Protein AF-A0A9Q0F834-F1 (afdb_monomer)

Solvent-accessible surface area (backbone atoms only — not comparable to full-atom values): 8724 Å² total; per-residue (Å²): 115,73,66,66,53,53,52,52,49,52,52,52,50,50,53,53,50,53,50,50,53,49,63,63,61,73,73,76,84,90,71,102,64,77,77,74,77,75,73,80,77,71,64,64,76,81,78,49,81,81,77,78,51,73,68,56,49,52,52,53,49,53,52,52,51,49,41,65,74,72,44,56,70,70,58,36,49,48,69,78,47,65,93,62,78,65,68,82,71,47,73,78,71,54,88,85,70,87,73,86,76,77,79,80,93,82,62,83,86,72,52,79,77,54,73,80,55,73,77,76,80,75,61,72,90,73,61,85,131

Radius of gyration: 29.41 Å; Cα contacts (8 Å, |Δi|>4): 5; chains: 1; bounding box: 76×40×50 Å

Structure (mmCIF, N/CA/C/O backbone):
data_AF-A0A9Q0F834-F1
#
_entry.id   AF-A0A9Q0F834-F1
#
loop_
_atom_site.group_PDB
_atom_site.id
_atom_site.type_symbol
_atom_site.label_atom_id
_atom_site.label_alt_id
_atom_site.label_comp_id
_atom_site.label_asym_id
_atom_site.label_entity_id
_atom_site.label_seq_id
_atom_site.pdbx_PDB_ins_code
_atom_site.Cartn_x
_atom_site.Cartn_y
_atom_site.Cartn_z
_atom_site.occupancy
_atom_site.B_iso_or_equiv
_atom_site.auth_seq_id
_atom_site.auth_comp_id
_atom_site.auth_asym_id
_atom_site.auth_atom_id
_atom_site.pdbx_PDB_model_num
ATOM 1 N N . VAL A 1 1 ? 62.323 8.732 22.726 1.00 58.88 1 VAL A N 1
ATOM 2 C CA . VAL A 1 1 ? 62.845 8.232 21.418 1.00 58.88 1 VAL A CA 1
ATOM 3 C C . VAL A 1 1 ? 61.787 7.545 20.538 1.00 58.88 1 VAL A C 1
ATOM 5 O O . VAL A 1 1 ? 61.703 7.866 19.357 1.00 58.88 1 VAL A O 1
ATOM 8 N N . LYS A 1 2 ? 60.949 6.634 21.064 1.00 55.00 2 LYS A N 1
ATOM 9 C CA . LYS A 1 2 ? 59.959 5.869 20.265 1.00 55.00 2 LYS A CA 1
ATOM 10 C C . LYS A 1 2 ? 58.852 6.725 19.616 1.00 55.00 2 LYS A C 1
ATOM 12 O O . LYS A 1 2 ? 58.458 6.437 18.490 1.00 55.00 2 LYS A O 1
ATOM 17 N N . LEU A 1 3 ? 58.414 7.802 20.274 1.00 55.28 3 LEU A N 1
ATOM 18 C CA . LEU A 1 3 ? 57.368 8.706 19.767 1.00 55.28 3 LEU A CA 1
ATOM 19 C C . LEU A 1 3 ? 57.825 9.509 18.533 1.00 55.28 3 LEU A C 1
ATOM 21 O O . LEU A 1 3 ? 57.177 9.457 17.492 1.00 55.28 3 LEU A O 1
ATOM 25 N N . LYS A 1 4 ? 59.029 10.101 18.586 1.00 58.84 4 LYS A N 1
ATOM 26 C CA . LYS A 1 4 ? 59.664 10.801 17.448 1.00 58.84 4 LYS A CA 1
ATOM 27 C C . LYS A 1 4 ? 59.853 9.905 16.212 1.00 58.84 4 LYS A C 1
ATOM 29 O O . LYS A 1 4 ? 59.874 10.406 15.094 1.00 58.84 4 LYS A O 1
ATOM 34 N N . ARG A 1 5 ? 59.985 8.580 16.385 1.00 59.47 5 ARG A N 1
ATOM 35 C CA . ARG A 1 5 ? 60.058 7.618 15.265 1.00 59.47 5 ARG A CA 1
ATOM 36 C C . ARG A 1 5 ? 58.700 7.369 14.605 1.00 59.47 5 ARG A C 1
ATOM 38 O O . ARG A 1 5 ? 58.667 7.193 13.393 1.00 59.47 5 ARG A O 1
ATOM 45 N N . LYS A 1 6 ? 57.599 7.356 15.365 1.00 60.56 6 LYS A N 1
ATOM 46 C CA . LYS A 1 6 ? 56.247 7.192 14.800 1.00 60.56 6 LYS A CA 1
ATOM 47 C C . LYS A 1 6 ? 55.858 8.402 13.957 1.00 60.56 6 LYS A C 1
ATOM 49 O O . LYS A 1 6 ? 55.334 8.239 12.865 1.00 60.56 6 LYS A O 1
ATOM 54 N N . GLU A 1 7 ? 56.196 9.594 14.425 1.00 67.88 7 GLU A N 1
ATOM 55 C CA . GLU A 1 7 ? 55.876 10.838 13.728 1.00 67.88 7 GLU A CA 1
ATOM 56 C C . GLU A 1 7 ? 56.681 11.003 12.437 1.00 67.88 7 GLU A C 1
ATOM 58 O O . GLU A 1 7 ? 56.106 11.273 11.387 1.00 67.88 7 GLU A O 1
ATOM 63 N N . LYS A 1 8 ? 57.979 10.662 12.462 1.00 66.81 8 LYS A N 1
ATOM 64 C CA . LYS A 1 8 ? 58.794 10.577 11.239 1.00 66.81 8 LYS A CA 1
ATOM 65 C C . LYS A 1 8 ? 58.229 9.578 10.227 1.00 66.81 8 LYS A C 1
ATOM 67 O O . LYS A 1 8 ? 58.219 9.878 9.042 1.00 66.81 8 LYS A O 1
ATOM 72 N N . LYS A 1 9 ? 57.723 8.422 10.677 1.00 69.56 9 LYS A N 1
ATOM 73 C CA . LYS A 1 9 ? 57.071 7.444 9.791 1.00 69.56 9 LYS A CA 1
ATOM 74 C C . LYS A 1 9 ? 55.772 7.981 9.188 1.00 69.56 9 LYS A C 1
ATOM 76 O O . LYS A 1 9 ? 55.543 7.742 8.013 1.00 69.56 9 LYS A O 1
ATOM 81 N N . ARG A 1 10 ? 54.956 8.725 9.947 1.00 71.25 10 ARG A N 1
ATOM 82 C CA . ARG A 1 10 ? 53.714 9.337 9.434 1.00 71.25 10 ARG A CA 1
ATOM 83 C C . ARG A 1 10 ? 53.995 10.413 8.387 1.00 71.25 10 ARG A C 1
ATOM 85 O O . ARG A 1 10 ? 53.340 10.423 7.354 1.00 71.25 10 ARG A O 1
ATOM 92 N N . VAL A 1 11 ? 54.995 11.262 8.627 1.00 78.06 11 VAL A N 1
ATOM 93 C CA . VAL A 1 11 ? 55.411 12.288 7.658 1.00 78.06 11 VAL A CA 1
ATOM 94 C C . VAL A 1 11 ? 55.974 11.638 6.396 1.00 78.06 11 VAL A C 1
ATOM 96 O O . VAL A 1 11 ? 55.573 12.010 5.301 1.00 78.06 11 VAL A O 1
ATOM 99 N N . LEU A 1 12 ? 56.825 10.614 6.529 1.00 80.81 12 LEU A N 1
ATOM 100 C CA . LEU A 1 12 ? 57.374 9.905 5.371 1.00 80.81 12 LEU A CA 1
ATOM 101 C C . LEU A 1 12 ? 56.279 9.209 4.547 1.00 80.81 12 LEU A C 1
ATOM 103 O O . LEU A 1 12 ? 56.325 9.251 3.324 1.00 80.81 12 LEU A O 1
ATOM 107 N N . LEU A 1 13 ? 55.284 8.607 5.213 1.00 81.25 13 LEU A N 1
ATOM 108 C CA . LEU A 1 13 ? 54.154 7.957 4.546 1.00 81.25 13 LEU A CA 1
ATOM 109 C C . LEU A 1 13 ? 53.266 8.975 3.819 1.00 81.25 13 LEU A C 1
ATOM 111 O O . LEU A 1 13 ? 52.835 8.709 2.706 1.00 81.25 13 LEU A O 1
ATOM 115 N N . SER A 1 14 ? 53.045 10.147 4.423 1.00 81.44 14 SER A N 1
ATOM 116 C CA . SER A 1 14 ? 52.294 11.250 3.811 1.00 81.44 14 SER A CA 1
ATOM 117 C C . SER A 1 14 ? 53.002 11.788 2.565 1.00 81.44 14 SER A C 1
ATOM 119 O O . SER A 1 14 ? 52.401 11.872 1.499 1.00 81.44 14 SER A O 1
ATOM 121 N N . VAL A 1 15 ? 54.310 12.050 2.655 1.00 85.81 15 VAL A N 1
ATOM 122 C CA . VAL A 1 15 ? 55.106 12.522 1.511 1.00 85.81 15 VAL A CA 1
ATOM 123 C C . VAL A 1 15 ? 55.164 11.464 0.404 1.00 85.81 15 VAL A C 1
ATOM 125 O O . VAL A 1 15 ? 54.997 11.798 -0.766 1.00 85.81 15 VAL A O 1
ATOM 128 N N . ALA A 1 16 ? 55.337 10.185 0.752 1.00 85.94 16 ALA A N 1
ATOM 129 C CA . ALA A 1 16 ? 55.334 9.091 -0.219 1.00 85.94 16 ALA A CA 1
ATOM 130 C C . ALA A 1 16 ? 53.971 8.927 -0.911 1.00 85.94 16 ALA A C 1
ATOM 132 O O . ALA A 1 16 ? 53.925 8.703 -2.119 1.00 85.94 16 ALA A O 1
ATOM 133 N N . PHE A 1 17 ? 52.871 9.082 -0.169 1.00 85.00 17 PHE A N 1
ATOM 134 C CA . PHE A 1 17 ? 51.520 9.036 -0.721 1.00 85.00 17 PHE A CA 1
ATOM 135 C C . PHE A 1 17 ? 51.268 10.210 -1.672 1.00 85.00 17 PHE A C 1
ATOM 137 O O . PHE A 1 17 ? 50.832 9.995 -2.799 1.00 85.00 17 PHE A O 1
ATOM 144 N N . SER A 1 18 ? 51.643 11.433 -1.289 1.00 77.44 18 SER A N 1
ATOM 145 C CA . SER A 1 18 ? 51.523 12.606 -2.162 1.00 77.44 18 SER A CA 1
ATOM 146 C C . SER A 1 18 ? 52.356 12.474 -3.439 1.00 77.44 18 SER A C 1
ATOM 148 O O . SER A 1 18 ? 51.864 12.793 -4.518 1.00 77.44 18 SER A O 1
ATOM 150 N N . LEU A 1 19 ? 53.582 11.944 -3.357 1.00 82.19 19 LEU A N 1
ATOM 151 C CA . LEU A 1 19 ? 54.414 11.679 -4.537 1.00 82.19 19 LEU A CA 1
ATOM 152 C C . LEU A 1 19 ? 53.837 10.566 -5.422 1.00 82.19 19 LEU A C 1
ATOM 154 O O . LEU A 1 19 ? 53.932 10.655 -6.645 1.00 82.19 19 LEU A O 1
ATOM 158 N N . TYR A 1 20 ? 53.217 9.542 -4.831 1.00 78.00 20 TYR A N 1
ATOM 159 C CA . TYR A 1 20 ? 52.521 8.493 -5.574 1.00 78.00 20 TYR A CA 1
ATOM 160 C C . TYR A 1 20 ? 51.329 9.065 -6.343 1.00 7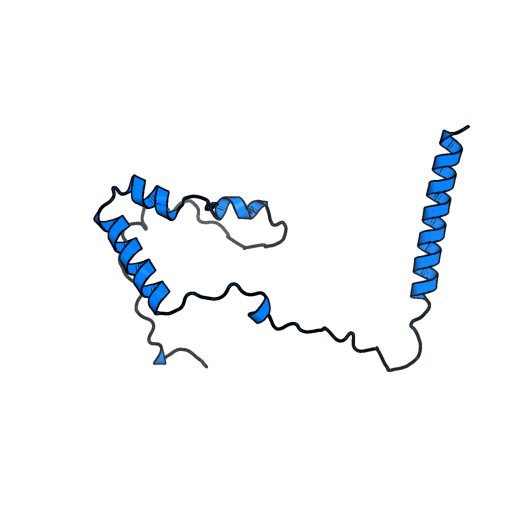8.00 20 TYR A C 1
ATOM 162 O O . TYR A 1 20 ? 51.219 8.836 -7.545 1.00 78.00 20 TYR A O 1
ATOM 170 N N . ILE A 1 21 ? 50.476 9.858 -5.695 1.00 76.69 21 ILE A N 1
ATOM 171 C CA . ILE A 1 21 ? 49.340 10.503 -6.363 1.00 76.69 21 ILE A CA 1
ATOM 172 C C . ILE A 1 21 ? 49.830 11.468 -7.451 1.00 76.69 21 ILE A C 1
ATOM 174 O O . ILE A 1 21 ? 49.334 11.418 -8.570 1.00 76.69 21 ILE A O 1
ATOM 178 N N . HIS A 1 22 ? 50.867 12.267 -7.183 1.00 72.00 22 HIS A N 1
ATOM 179 C CA . HIS A 1 22 ? 51.403 13.219 -8.158 1.00 72.00 22 HIS A CA 1
ATOM 180 C C . HIS A 1 22 ? 52.024 12.531 -9.387 1.00 72.00 22 HIS A C 1
ATOM 182 O O . HIS A 1 22 ? 51.737 12.910 -10.521 1.00 72.00 22 HIS A O 1
ATOM 188 N N . ARG A 1 23 ? 52.805 11.459 -9.182 1.00 68.31 23 ARG A N 1
ATOM 189 C C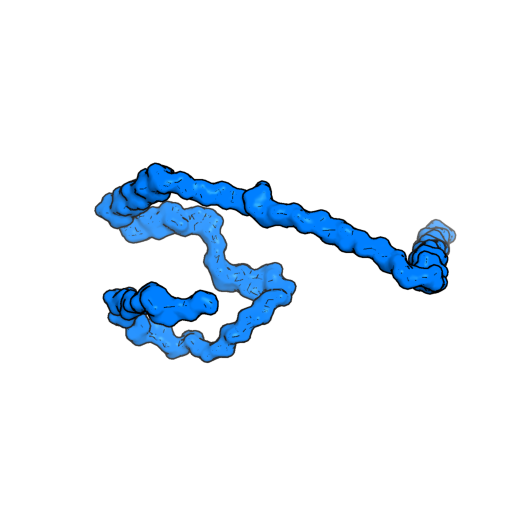A . ARG A 1 23 ? 53.386 10.654 -10.270 1.00 68.31 23 ARG A CA 1
ATOM 190 C C . ARG A 1 23 ? 52.318 9.936 -11.101 1.00 68.31 23 ARG A C 1
ATOM 192 O O . ARG A 1 23 ? 52.528 9.726 -12.291 1.00 68.31 23 ARG A O 1
ATOM 199 N N . ASN A 1 24 ? 51.196 9.553 -10.491 1.00 59.91 24 ASN A N 1
ATOM 200 C CA . ASN A 1 24 ? 50.066 8.975 -11.219 1.00 59.91 24 ASN A CA 1
ATOM 201 C C . ASN A 1 24 ? 49.199 10.047 -11.915 1.00 59.91 24 ASN A C 1
ATOM 203 O O . ASN A 1 24 ? 48.648 9.756 -12.970 1.00 59.91 24 ASN A O 1
ATOM 207 N N . CYS A 1 25 ? 49.136 11.285 -11.404 1.00 55.12 25 CYS A N 1
ATOM 208 C CA . CYS A 1 25 ? 48.448 12.409 -12.059 1.00 55.12 25 CYS A CA 1
ATOM 209 C C . CYS A 1 25 ? 49.182 12.941 -13.297 1.00 55.12 25 CYS A C 1
ATOM 211 O O . CYS A 1 25 ? 48.534 13.368 -14.243 1.00 55.12 25 CYS A O 1
ATOM 213 N N . GLN A 1 26 ? 50.517 12.898 -13.336 1.00 49.62 26 GLN A N 1
ATOM 214 C CA . GLN A 1 26 ? 51.292 13.428 -14.471 1.00 49.62 26 GLN A CA 1
ATOM 215 C C . GLN A 1 26 ? 51.225 12.549 -15.739 1.00 49.62 26 GLN A C 1
ATOM 217 O O . GLN A 1 26 ? 51.909 12.817 -16.721 1.00 49.62 26 GLN A O 1
ATOM 222 N N . LYS A 1 27 ? 50.420 11.478 -15.737 1.00 49.62 27 LYS A N 1
ATOM 223 C CA . LYS A 1 27 ? 50.347 10.501 -16.830 1.00 49.62 27 LYS A CA 1
ATOM 224 C C . LYS A 1 27 ? 49.089 10.617 -17.694 1.00 49.62 27 LYS A C 1
ATOM 226 O O . LYS A 1 27 ? 48.676 9.612 -18.261 1.00 49.62 27 LYS A O 1
ATOM 231 N N . MET A 1 28 ? 48.492 11.803 -17.804 1.00 47.72 28 MET A N 1
ATOM 232 C CA . MET A 1 28 ? 47.429 12.076 -18.778 1.00 47.72 28 MET A CA 1
ATOM 233 C C . MET A 1 28 ? 47.544 13.501 -19.326 1.00 47.72 28 MET A C 1
ATOM 235 O O . MET A 1 28 ? 46.810 14.383 -18.907 1.00 47.72 28 MET A O 1
ATOM 239 N N . GLU A 1 29 ? 48.461 13.720 -20.267 1.00 50.75 29 GLU A N 1
ATOM 240 C CA . GLU A 1 29 ? 48.326 14.809 -21.241 1.00 50.75 29 GLU A CA 1
ATOM 241 C C . GLU A 1 29 ? 49.047 14.427 -22.541 1.00 50.75 29 GLU A C 1
ATOM 243 O O . GLU A 1 29 ? 50.273 14.311 -22.575 1.00 50.75 29 GLU A O 1
ATOM 248 N N . GLY A 1 30 ? 48.260 14.189 -23.599 1.00 45.53 30 GLY A N 1
ATOM 249 C CA . GLY A 1 30 ? 48.739 14.070 -24.978 1.00 45.53 30 GLY A CA 1
ATOM 250 C C . GLY A 1 30 ? 48.096 12.948 -25.796 1.00 45.53 30 GLY A C 1
ATOM 251 O O . GLY A 1 30 ? 48.707 11.895 -25.955 1.00 45.53 30 GLY A O 1
ATOM 252 N N . GLY A 1 31 ? 46.910 13.200 -26.364 1.00 45.34 31 GLY A N 1
ATOM 253 C CA . GLY A 1 31 ? 46.330 12.410 -27.460 1.00 45.34 31 GLY A CA 1
ATOM 254 C C . GLY A 1 31 ? 44.822 12.199 -27.318 1.00 45.34 31 GLY A C 1
ATOM 255 O O . GLY A 1 31 ? 44.387 11.648 -26.312 1.00 45.34 31 GLY A O 1
ATOM 256 N N . ASP A 1 32 ? 44.053 12.647 -28.311 1.00 52.25 32 ASP A N 1
ATOM 257 C CA . ASP A 1 32 ? 42.584 12.641 -28.428 1.00 52.25 32 ASP A CA 1
ATOM 258 C C . ASP A 1 32 ? 41.916 11.247 -28.416 1.00 52.25 32 ASP A C 1
ATOM 260 O O . ASP A 1 32 ? 41.178 10.895 -29.327 1.00 52.25 32 ASP A O 1
ATOM 264 N N . ASP A 1 33 ? 42.125 10.455 -27.370 1.00 53.19 33 ASP A N 1
ATOM 265 C CA . ASP A 1 33 ? 41.410 9.201 -27.117 1.00 53.19 33 ASP A CA 1
ATOM 266 C C . ASP A 1 33 ? 41.276 9.024 -25.601 1.00 53.19 33 ASP A C 1
ATOM 268 O O . ASP A 1 33 ? 41.995 8.256 -24.955 1.00 53.19 33 ASP A O 1
ATOM 272 N N . ALA A 1 34 ? 40.359 9.780 -24.987 1.00 53.19 34 ALA A N 1
ATOM 273 C CA . ALA A 1 34 ? 39.921 9.451 -23.637 1.00 53.19 34 ALA A CA 1
ATOM 274 C C . ALA A 1 34 ? 39.397 8.006 -23.678 1.00 53.19 34 ALA A C 1
ATOM 276 O O . ALA A 1 34 ? 38.495 7.736 -24.478 1.00 53.19 34 ALA A O 1
ATOM 277 N N . PRO A 1 35 ? 39.908 7.065 -22.855 1.00 53.56 35 PRO A N 1
ATOM 278 C CA . PRO A 1 35 ? 39.243 5.786 -22.728 1.00 53.56 35 PRO A CA 1
ATOM 279 C C . PRO A 1 35 ? 37.870 6.143 -22.193 1.00 53.56 35 PRO A C 1
ATOM 281 O O . PRO A 1 35 ? 37.753 6.633 -21.067 1.00 53.56 35 PRO A O 1
ATOM 284 N N . MET A 1 36 ? 36.848 5.994 -23.037 1.00 56.19 36 MET A N 1
ATOM 285 C CA . MET A 1 36 ? 35.466 6.041 -22.608 1.00 56.19 36 MET A CA 1
ATOM 286 C C . MET A 1 36 ? 35.430 5.159 -21.371 1.00 56.19 36 MET A C 1
ATOM 288 O O . MET A 1 36 ? 35.613 3.946 -21.480 1.00 56.19 36 MET A O 1
ATOM 292 N N . VAL A 1 37 ? 35.313 5.769 -20.189 1.00 60.09 37 VAL A N 1
ATOM 293 C CA . VAL A 1 37 ? 35.015 5.037 -18.969 1.00 60.09 37 VAL A CA 1
ATOM 294 C C . VAL A 1 37 ? 33.688 4.402 -19.314 1.00 60.09 37 VAL A C 1
ATOM 296 O O . VAL A 1 37 ? 32.670 5.091 -19.370 1.00 60.09 37 VAL A O 1
ATOM 299 N N . GLN A 1 38 ? 33.735 3.136 -19.725 1.00 63.56 38 GLN A N 1
ATOM 300 C CA . GLN A 1 38 ? 32.559 2.370 -20.064 1.00 63.56 38 GLN A CA 1
ATOM 301 C C . GLN A 1 38 ? 31.811 2.277 -18.748 1.00 63.56 38 GLN A C 1
ATOM 303 O O . GLN A 1 38 ? 32.145 1.476 -17.879 1.00 63.56 38 GLN A O 1
ATOM 308 N N . ILE A 1 39 ? 30.879 3.208 -18.551 1.00 67.38 39 ILE A N 1
ATOM 309 C CA . ILE A 1 39 ? 29.904 3.123 -17.486 1.00 67.38 39 ILE A CA 1
ATOM 310 C C . ILE A 1 39 ? 29.166 1.839 -17.816 1.00 67.38 39 ILE A C 1
ATOM 312 O O . ILE A 1 39 ? 28.383 1.798 -18.765 1.00 67.38 39 ILE A O 1
ATOM 316 N N . ASP A 1 40 ? 29.497 0.783 -17.084 1.00 70.56 40 ASP A N 1
ATOM 317 C CA . ASP A 1 40 ? 28.816 -0.492 -17.176 1.00 70.56 40 ASP A CA 1
ATOM 318 C C . ASP A 1 40 ? 27.420 -0.260 -16.595 1.00 70.56 40 ASP A C 1
ATOM 320 O O . ASP A 1 40 ? 27.188 -0.322 -15.383 1.00 70.56 40 ASP A O 1
ATOM 324 N N . ARG A 1 41 ? 26.514 0.204 -17.462 1.00 71.12 41 ARG A N 1
ATOM 325 C CA . ARG A 1 41 ? 25.131 0.519 -17.119 1.00 71.12 41 ARG A CA 1
ATOM 326 C C . ARG A 1 41 ? 24.439 -0.806 -16.839 1.00 71.12 41 ARG A C 1
ATOM 328 O O . ARG A 1 41 ? 23.822 -1.385 -17.725 1.00 71.12 41 ARG A O 1
ATOM 335 N N . LYS A 1 42 ? 24.538 -1.279 -15.599 1.00 72.12 42 LYS A N 1
ATOM 336 C CA . LYS A 1 42 ? 23.678 -2.355 -15.114 1.00 72.12 42 LYS A CA 1
ATOM 337 C C . LYS A 1 42 ? 22.242 -1.857 -15.160 1.00 72.12 42 LYS A C 1
ATOM 339 O O . LYS A 1 42 ? 21.942 -0.766 -14.673 1.00 72.12 42 LYS A O 1
ATOM 344 N N . SER A 1 43 ? 21.366 -2.626 -15.785 1.00 68.19 43 SER A N 1
ATOM 345 C CA . SER A 1 43 ? 19.945 -2.318 -15.827 1.00 68.19 43 SER A CA 1
ATOM 346 C C . SER A 1 43 ? 19.376 -2.374 -14.407 1.00 68.19 43 SER A C 1
ATOM 348 O O . SER A 1 43 ? 19.501 -3.391 -13.727 1.00 68.19 43 SER A O 1
ATOM 350 N N . SER A 1 44 ? 18.753 -1.280 -13.949 1.00 76.00 44 SER A N 1
ATOM 351 C CA . SER A 1 44 ? 18.177 -1.168 -12.596 1.00 76.00 44 SER A CA 1
ATOM 352 C C . SER A 1 44 ? 17.235 -2.325 -12.249 1.00 76.00 44 SER A C 1
ATOM 354 O O . SER A 1 44 ? 17.209 -2.768 -11.106 1.00 76.00 44 SER A O 1
ATOM 356 N N . ILE A 1 45 ? 16.580 -2.896 -13.264 1.00 77.31 45 ILE A N 1
ATOM 357 C CA . ILE A 1 45 ? 15.623 -4.001 -13.160 1.00 77.31 45 ILE A CA 1
ATOM 358 C C . ILE A 1 45 ? 16.160 -5.270 -12.475 1.00 77.31 45 ILE A C 1
ATOM 360 O O . ILE A 1 45 ? 15.380 -6.035 -11.922 1.00 77.31 45 ILE A O 1
ATOM 364 N N . GLU A 1 46 ? 17.473 -5.513 -12.486 1.00 77.44 46 GLU A N 1
ATOM 365 C CA . GLU A 1 46 ? 18.081 -6.688 -11.835 1.00 77.44 46 GLU A CA 1
ATOM 366 C C . GLU A 1 46 ? 18.252 -6.501 -10.322 1.00 77.44 46 GLU A C 1
ATOM 368 O O . GLU A 1 46 ? 18.346 -7.479 -9.582 1.00 77.44 46 GLU A O 1
ATOM 373 N N . ASN A 1 47 ? 18.294 -5.247 -9.864 1.00 76.56 47 ASN A N 1
ATOM 374 C CA . ASN A 1 47 ? 18.455 -4.886 -8.455 1.00 76.56 47 ASN A CA 1
ATOM 375 C C . ASN A 1 47 ? 17.133 -4.440 -7.813 1.00 76.56 47 ASN A C 1
ATOM 377 O O . ASN A 1 47 ? 17.078 -4.233 -6.600 1.00 76.56 47 ASN A O 1
ATOM 381 N N . GLU A 1 48 ? 16.081 -4.262 -8.612 1.00 80.75 48 GLU A N 1
ATOM 382 C CA . GLU A 1 48 ? 14.766 -3.878 -8.121 1.00 80.75 48 GLU A CA 1
ATOM 383 C C . GLU A 1 48 ? 14.073 -5.066 -7.436 1.00 80.75 48 GLU A C 1
ATOM 385 O O . GLU A 1 48 ? 14.117 -6.200 -7.927 1.00 80.75 48 GLU A O 1
ATOM 390 N N . PRO A 1 49 ? 13.406 -4.837 -6.293 1.00 73.94 49 PRO A N 1
ATOM 391 C CA . PRO A 1 49 ? 12.573 -5.860 -5.689 1.00 73.94 49 PRO A CA 1
ATOM 392 C C . PRO A 1 49 ? 11.455 -6.224 -6.666 1.00 73.94 49 PRO A C 1
ATOM 394 O O . PRO A 1 49 ? 10.731 -5.363 -7.167 1.00 73.94 49 PRO A O 1
ATOM 397 N N . ARG A 1 50 ? 11.313 -7.522 -6.942 1.00 79.56 50 ARG A N 1
ATOM 398 C CA . ARG A 1 50 ? 10.282 -8.015 -7.854 1.00 79.56 50 ARG A CA 1
ATOM 399 C C . ARG A 1 50 ? 8.904 -7.614 -7.333 1.00 79.56 50 ARG A C 1
ATOM 401 O O . ARG A 1 50 ? 8.573 -7.869 -6.176 1.00 79.56 50 ARG A O 1
ATOM 408 N N . THR A 1 51 ? 8.105 -7.004 -8.199 1.00 84.00 51 THR A N 1
ATOM 409 C CA . THR A 1 51 ? 6.724 -6.643 -7.884 1.00 84.00 51 THR A CA 1
ATOM 410 C C . THR A 1 51 ? 5.873 -7.893 -7.660 1.00 84.00 51 THR A C 1
ATOM 412 O O . THR A 1 51 ? 6.151 -8.971 -8.197 1.00 84.00 51 THR A O 1
ATOM 415 N N . LEU A 1 52 ? 4.829 -7.755 -6.841 1.00 90.44 52 LEU A N 1
ATOM 416 C CA . LEU A 1 52 ? 3.845 -8.813 -6.632 1.00 90.44 52 LEU A CA 1
ATOM 417 C C . LEU A 1 52 ? 3.125 -9.134 -7.951 1.00 90.44 52 LEU A C 1
ATOM 419 O O . LEU A 1 52 ? 2.811 -8.241 -8.738 1.00 90.44 52 LEU A O 1
ATOM 423 N N . THR A 1 53 ? 2.842 -10.415 -8.183 1.00 93.81 53 THR A N 1
ATOM 424 C CA . THR A 1 53 ? 1.963 -10.854 -9.280 1.00 93.81 53 THR A CA 1
ATOM 425 C C . THR A 1 53 ? 0.519 -10.410 -9.033 1.00 93.81 53 THR A C 1
ATOM 427 O O . THR A 1 53 ? 0.146 -10.080 -7.907 1.00 93.81 53 THR A O 1
ATOM 430 N N . PHE A 1 54 ? -0.319 -10.428 -10.074 1.00 93.69 54 PHE A N 1
ATOM 431 C CA . PHE A 1 54 ? -1.726 -10.031 -9.953 1.00 93.69 54 PHE A CA 1
ATOM 432 C C . PHE A 1 54 ? -2.475 -10.830 -8.876 1.00 93.69 54 PHE A C 1
ATOM 434 O O . PHE A 1 54 ? -3.143 -10.236 -8.033 1.00 93.69 54 PHE A O 1
ATOM 441 N N . ASP A 1 55 ? -2.297 -12.150 -8.840 1.00 97.19 55 ASP A N 1
ATOM 442 C CA . ASP A 1 55 ? -2.964 -13.013 -7.857 1.00 97.19 55 ASP A CA 1
ATOM 443 C C . ASP A 1 55 ? -2.513 -12.698 -6.425 1.00 97.19 55 ASP A C 1
ATOM 445 O O . ASP A 1 55 ? -3.325 -12.655 -5.504 1.00 97.19 55 ASP A O 1
ATOM 449 N N . GLN A 1 56 ? -1.225 -12.396 -6.234 1.00 96.06 56 GLN A N 1
ATOM 450 C CA . GLN A 1 56 ? -0.692 -11.982 -4.934 1.00 96.06 56 GLN A CA 1
ATOM 451 C C . GLN A 1 56 ? -1.248 -10.629 -4.490 1.00 96.06 56 GLN A C 1
ATOM 453 O O . GLN A 1 56 ? -1.507 -10.442 -3.303 1.00 96.06 56 GLN A O 1
ATOM 458 N N . ILE A 1 57 ? -1.450 -9.698 -5.426 1.00 96.19 57 ILE A N 1
ATOM 459 C CA . ILE A 1 57 ? -2.087 -8.409 -5.139 1.00 96.19 57 ILE A CA 1
ATOM 460 C C . ILE A 1 57 ? -3.535 -8.626 -4.696 1.00 96.19 57 ILE A C 1
ATOM 462 O O . ILE A 1 57 ? -3.952 -8.032 -3.703 1.00 96.19 57 ILE A O 1
ATOM 466 N N . GLN A 1 58 ? -4.292 -9.478 -5.394 1.00 97.81 58 GLN A N 1
ATOM 467 C CA . GLN A 1 58 ? -5.683 -9.753 -5.023 1.00 97.81 58 GLN A CA 1
ATOM 468 C C . GLN A 1 58 ? -5.779 -10.427 -3.660 1.00 97.81 58 GLN A C 1
ATOM 470 O O . GLN A 1 58 ? -6.533 -9.968 -2.806 1.00 97.81 58 GLN A O 1
ATOM 475 N N . TYR A 1 59 ? -4.943 -11.433 -3.416 1.00 97.88 59 TYR A N 1
ATOM 476 C CA . TYR A 1 59 ? -4.886 -12.097 -2.123 1.00 97.88 59 TYR A CA 1
ATOM 477 C C . TYR A 1 59 ? -4.531 -11.121 -0.990 1.00 97.88 59 TYR A C 1
ATOM 479 O O . TYR A 1 59 ? -5.232 -11.042 0.015 1.00 97.88 59 TYR A O 1
ATOM 487 N N . ALA A 1 60 ? -3.485 -10.306 -1.168 1.00 96.06 60 ALA A N 1
ATOM 488 C CA . ALA A 1 60 ? -3.095 -9.308 -0.173 1.00 96.06 60 ALA A CA 1
ATOM 489 C C . ALA A 1 60 ? -4.212 -8.284 0.086 1.00 96.06 60 ALA A C 1
ATOM 491 O O . ALA A 1 60 ? -4.412 -7.851 1.221 1.00 96.06 60 ALA A O 1
ATOM 492 N N . ARG A 1 61 ? -4.959 -7.911 -0.958 1.00 97.56 61 ARG A N 1
ATOM 493 C CA . ARG A 1 61 ? -6.105 -7.008 -0.853 1.00 97.56 61 ARG A CA 1
ATOM 494 C C . ARG A 1 61 ? -7.242 -7.623 -0.039 1.00 97.56 61 ARG A C 1
ATOM 496 O O . ARG A 1 61 ? -7.811 -6.929 0.802 1.00 97.56 61 ARG A O 1
ATOM 503 N N . GLU A 1 62 ? -7.583 -8.881 -0.289 1.00 98.25 62 GLU A N 1
ATOM 504 C CA . GLU A 1 62 ? -8.625 -9.601 0.451 1.00 98.25 62 GLU A CA 1
ATOM 505 C C . GLU A 1 62 ? -8.269 -9.721 1.937 1.00 98.25 62 GLU A C 1
ATOM 507 O O . GLU A 1 62 ? -9.084 -9.378 2.795 1.00 98.25 62 GLU A O 1
ATOM 512 N N . GLU A 1 63 ? -7.023 -10.077 2.244 1.00 97.75 63 GLU A N 1
ATOM 513 C CA . GLU A 1 63 ? -6.525 -10.148 3.621 1.00 97.75 63 GLU A CA 1
ATOM 514 C C . GLU A 1 63 ? -6.524 -8.775 4.309 1.00 97.75 63 GLU A C 1
ATOM 516 O O . GLU A 1 63 ? -6.972 -8.641 5.450 1.00 97.75 63 GLU A O 1
ATOM 521 N N . ALA A 1 64 ? -6.093 -7.720 3.612 1.00 97.81 64 ALA A N 1
ATOM 522 C CA . ALA A 1 64 ? -6.138 -6.363 4.154 1.00 97.81 64 ALA A CA 1
ATOM 523 C C . ALA A 1 64 ? -7.580 -5.924 4.463 1.00 97.81 64 ALA A C 1
ATOM 525 O O . ALA A 1 64 ? -7.847 -5.359 5.527 1.00 97.81 64 ALA A O 1
ATOM 526 N N . MET A 1 65 ? -8.527 -6.232 3.572 1.00 98.12 65 MET A N 1
ATOM 527 C CA . MET A 1 65 ? -9.954 -5.982 3.794 1.00 98.12 65 MET A CA 1
ATOM 528 C C . MET A 1 65 ? -10.495 -6.767 4.992 1.00 98.12 65 MET A C 1
ATOM 530 O O . MET A 1 65 ? -11.285 -6.233 5.777 1.00 98.12 65 MET A O 1
ATOM 534 N N . TYR A 1 66 ? -10.064 -8.015 5.165 1.00 98.12 66 TYR A N 1
ATOM 535 C CA . TYR A 1 66 ? -10.441 -8.827 6.316 1.00 98.12 66 TYR A CA 1
ATOM 536 C C . TYR A 1 66 ? -9.952 -8.203 7.630 1.00 98.12 66 TYR A C 1
ATOM 538 O O . TYR A 1 66 ? -10.734 -8.061 8.571 1.00 98.12 66 TYR A O 1
ATOM 546 N N . VAL A 1 67 ? -8.696 -7.749 7.694 1.00 97.94 67 VAL A N 1
ATOM 547 C CA . VAL A 1 67 ? -8.148 -7.081 8.887 1.00 97.94 67 VAL A CA 1
ATOM 548 C C . VAL A 1 67 ? -8.943 -5.821 9.233 1.00 97.94 67 VAL A C 1
ATOM 550 O O . VAL A 1 67 ? -9.375 -5.676 10.374 1.00 97.94 67 VAL A O 1
ATOM 553 N N . VAL A 1 68 ? -9.195 -4.943 8.257 1.00 96.81 68 VAL A N 1
ATOM 554 C CA . VAL A 1 68 ? -9.908 -3.671 8.489 1.00 96.81 68 VAL A CA 1
ATOM 555 C C . VAL A 1 68 ? -11.368 -3.886 8.897 1.00 96.81 68 VAL A C 1
ATOM 557 O O . VAL A 1 68 ? -11.908 -3.104 9.673 1.00 96.81 68 VAL A O 1
ATOM 560 N N . SER A 1 69 ? -12.017 -4.937 8.390 1.00 97.44 69 SER A N 1
ATOM 561 C CA . SER A 1 69 ? -13.428 -5.216 8.694 1.00 97.44 69 SER A CA 1
ATOM 562 C C . SER A 1 69 ? -13.651 -5.966 10.007 1.00 97.44 69 SER A C 1
ATOM 564 O O . SER A 1 69 ? -14.733 -5.858 10.583 1.00 97.44 69 SER A O 1
ATOM 566 N N . THR A 1 70 ? -12.663 -6.732 10.482 1.00 98.00 70 THR A N 1
ATOM 567 C CA . THR A 1 70 ? -12.835 -7.625 11.643 1.00 98.00 70 THR A CA 1
ATOM 568 C C . THR A 1 70 ? -12.093 -7.184 12.898 1.00 98.00 70 THR A C 1
ATOM 570 O O . THR A 1 70 ? -12.468 -7.599 13.996 1.00 98.00 70 THR A O 1
ATOM 573 N N . ARG A 1 71 ? -11.036 -6.376 12.770 1.00 97.50 71 ARG A N 1
ATOM 574 C CA . ARG A 1 71 ? -10.215 -5.918 13.900 1.00 97.50 71 ARG A CA 1
ATOM 575 C C . ARG A 1 71 ? -10.616 -4.519 14.347 1.00 97.50 71 ARG A C 1
ATOM 577 O O . ARG A 1 71 ? -11.239 -3.768 13.602 1.00 97.50 71 ARG A O 1
ATOM 584 N N . SER A 1 72 ? -10.249 -4.168 15.580 1.00 98.06 72 SER A N 1
ATOM 585 C CA . SER A 1 72 ? -10.371 -2.781 16.028 1.00 98.06 72 SER A CA 1
ATOM 586 C C . SER A 1 72 ? -9.401 -1.892 15.250 1.00 98.06 72 SER A C 1
ATOM 588 O O . SER A 1 72 ? -8.409 -2.368 14.690 1.00 98.06 72 SER A O 1
ATOM 590 N N . ILE A 1 73 ? -9.672 -0.589 15.238 1.00 96.88 73 ILE A N 1
ATOM 591 C CA . ILE A 1 73 ? -8.841 0.388 14.528 1.00 96.88 73 ILE A CA 1
ATOM 592 C C . ILE A 1 73 ? -7.400 0.342 15.054 1.00 96.88 73 ILE A C 1
ATOM 594 O O . ILE A 1 73 ? -6.456 0.338 14.271 1.00 96.88 73 ILE A O 1
ATOM 598 N N . GLU A 1 74 ? -7.218 0.242 16.368 1.00 97.75 74 GLU A N 1
ATOM 599 C CA . GLU A 1 74 ? -5.906 0.212 17.019 1.00 97.75 74 GLU A CA 1
ATOM 600 C C . GLU A 1 74 ? -5.111 -1.039 16.629 1.00 97.75 74 GLU A C 1
ATOM 602 O O . GLU A 1 74 ? -3.913 -0.958 16.350 1.00 97.75 74 GLU A O 1
ATOM 607 N N . GLU A 1 75 ? -5.772 -2.199 16.581 1.00 96.75 75 GLU A N 1
ATOM 608 C CA . GLU A 1 75 ? -5.133 -3.444 16.160 1.00 96.75 75 GLU A CA 1
ATOM 609 C C . GLU A 1 75 ? -4.794 -3.442 14.671 1.00 96.75 75 GLU A C 1
ATOM 611 O O . GLU A 1 75 ? -3.702 -3.877 14.302 1.00 96.75 75 GLU A O 1
ATOM 616 N N . ALA A 1 76 ? -5.693 -2.934 13.826 1.00 97.62 76 ALA A N 1
ATOM 617 C CA . ALA A 1 76 ? -5.446 -2.797 12.397 1.00 97.62 76 ALA A CA 1
ATOM 618 C C . ALA A 1 76 ? -4.254 -1.865 12.135 1.00 97.62 76 ALA A C 1
ATOM 620 O O . ALA A 1 76 ? -3.348 -2.228 11.388 1.00 97.62 76 ALA A O 1
ATOM 621 N N . LEU A 1 77 ? -4.203 -0.707 12.804 1.00 96.94 77 LEU A N 1
ATOM 622 C CA . LEU A 1 77 ? -3.071 0.217 12.717 1.00 96.94 77 LEU A CA 1
ATOM 623 C C . LEU A 1 77 ? -1.770 -0.468 13.124 1.00 96.94 77 LEU A C 1
ATOM 625 O O . LEU A 1 77 ? -0.810 -0.424 12.361 1.00 96.94 77 LEU A O 1
ATOM 629 N N . ARG A 1 78 ? -1.756 -1.166 14.268 1.00 96.81 78 ARG A N 1
ATOM 630 C CA . ARG A 1 78 ? -0.579 -1.921 14.712 1.00 96.81 78 ARG A CA 1
ATOM 631 C C . ARG A 1 78 ? -0.101 -2.886 13.627 1.00 96.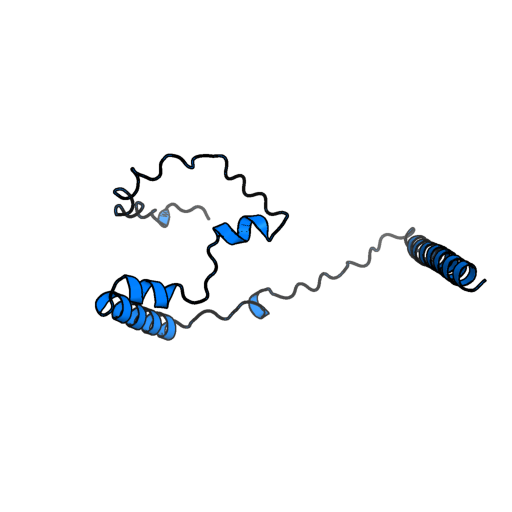81 78 ARG A C 1
ATOM 633 O O . ARG A 1 78 ? 1.080 -2.857 13.319 1.00 96.81 78 ARG A O 1
ATOM 640 N N . ILE A 1 79 ? -0.998 -3.676 13.031 1.00 96.69 79 ILE A N 1
ATOM 641 C CA . ILE A 1 79 ? -0.658 -4.638 11.968 1.00 96.69 79 ILE A CA 1
ATOM 642 C C . ILE A 1 79 ? -0.046 -3.934 10.748 1.00 96.69 79 ILE A C 1
ATOM 644 O O . ILE A 1 79 ? 0.981 -4.375 10.242 1.00 96.69 79 ILE A O 1
ATOM 648 N N . PHE A 1 80 ? -0.649 -2.842 10.271 1.00 96.31 80 PHE A N 1
ATOM 649 C CA . PHE A 1 80 ? -0.186 -2.169 9.052 1.00 96.31 80 PHE A CA 1
ATOM 650 C C . PHE A 1 80 ? 1.072 -1.320 9.246 1.00 96.31 80 PHE A C 1
ATOM 652 O O . PHE A 1 80 ? 1.769 -1.046 8.270 1.00 96.31 80 PHE A O 1
ATOM 659 N N . THR A 1 81 ? 1.365 -0.889 10.473 1.00 95.69 81 THR A N 1
ATOM 660 C CA . THR A 1 81 ? 2.513 -0.015 10.758 1.00 95.69 81 THR A CA 1
ATOM 661 C C . THR A 1 81 ? 3.643 -0.701 11.518 1.00 95.69 81 THR A C 1
ATOM 663 O O . THR A 1 81 ? 4.644 -0.054 11.829 1.00 95.69 81 THR A O 1
ATOM 666 N N . GLU A 1 82 ? 3.512 -1.987 11.849 1.00 95.75 82 GLU A N 1
ATOM 667 C CA . GLU A 1 82 ? 4.557 -2.734 12.549 1.00 95.75 82 GLU A CA 1
ATOM 668 C C . GLU A 1 82 ? 5.863 -2.731 11.737 1.00 95.75 82 GLU A C 1
ATOM 670 O O . GLU A 1 82 ? 5.907 -3.140 10.580 1.00 95.75 82 GLU A O 1
ATOM 675 N N . GLY A 1 83 ? 6.942 -2.230 12.346 1.00 93.06 83 GLY A N 1
ATOM 676 C CA . GLY A 1 83 ? 8.267 -2.170 11.720 1.00 93.06 83 GLY A CA 1
ATOM 677 C C . GLY A 1 83 ? 8.496 -1.012 10.740 1.00 93.06 83 GLY A C 1
ATOM 678 O O . GLY A 1 83 ? 9.588 -0.925 10.179 1.00 93.06 83 GLY A O 1
ATOM 679 N N . LEU A 1 84 ? 7.530 -0.107 10.544 1.00 91.31 84 LEU A N 1
ATOM 680 C CA . LEU A 1 84 ? 7.707 1.085 9.707 1.00 91.31 84 LEU A CA 1
ATOM 681 C C . LEU A 1 84 ? 8.262 2.272 10.518 1.00 91.31 84 LEU A C 1
ATOM 683 O O . LEU A 1 84 ? 7.814 2.541 11.632 1.00 91.31 84 LEU A O 1
ATOM 687 N N . GLU A 1 85 ? 9.209 3.027 9.945 1.00 88.94 85 GLU A N 1
ATOM 688 C CA . GLU A 1 85 ? 9.635 4.326 10.489 1.00 88.94 85 GLU A CA 1
ATOM 689 C C . GLU A 1 85 ? 8.826 5.464 9.836 1.00 88.94 85 GLU A C 1
ATOM 691 O O . GLU A 1 85 ? 8.781 5.552 8.606 1.00 88.94 85 GLU A O 1
ATOM 696 N N . PRO A 1 86 ? 8.226 6.382 10.617 1.00 85.81 86 PRO A N 1
ATOM 697 C CA . PRO A 1 86 ? 7.610 7.589 10.077 1.00 85.81 86 PRO A CA 1
ATOM 698 C C . PRO A 1 86 ? 8.601 8.417 9.250 1.00 85.81 86 PRO A C 1
ATOM 700 O O . PRO A 1 86 ? 9.727 8.662 9.683 1.00 85.81 86 PRO A O 1
ATOM 703 N N . VAL A 1 87 ? 8.163 8.928 8.098 1.00 77.69 87 VAL A N 1
ATOM 704 C CA . VAL A 1 87 ? 9.007 9.722 7.179 1.00 77.69 87 VAL A CA 1
ATOM 705 C C . VAL A 1 87 ? 9.575 10.980 7.849 1.00 77.69 87 VAL A C 1
ATOM 707 O O . VAL A 1 87 ? 10.699 11.382 7.554 1.00 77.69 87 VAL A O 1
ATOM 710 N N . ALA A 1 88 ? 8.862 11.555 8.824 1.00 76.25 88 ALA A N 1
ATOM 711 C CA . ALA A 1 88 ? 9.360 12.672 9.632 1.00 76.25 88 ALA A CA 1
ATOM 712 C C . ALA A 1 88 ? 10.717 12.370 10.305 1.00 76.25 88 ALA A C 1
ATOM 714 O O . ALA A 1 88 ? 11.539 13.269 10.474 1.00 76.25 88 ALA A O 1
ATOM 715 N N . ASN A 1 89 ? 11.001 11.100 10.611 1.00 69.19 89 ASN A N 1
ATOM 716 C CA . ASN A 1 89 ? 12.256 10.675 11.233 1.00 69.19 89 ASN A CA 1
ATOM 717 C C . ASN A 1 89 ? 13.417 10.544 10.227 1.00 69.19 89 ASN A C 1
ATOM 719 O O . ASN A 1 89 ? 14.571 10.392 10.638 1.00 69.19 89 ASN A O 1
ATOM 723 N N . MET A 1 90 ? 13.140 10.600 8.920 1.00 61.41 90 MET A N 1
ATOM 724 C CA . MET A 1 90 ? 14.144 10.476 7.857 1.00 61.41 90 MET A CA 1
ATOM 725 C C . MET A 1 90 ? 14.721 11.826 7.408 1.00 61.41 90 MET A C 1
ATOM 727 O O . MET A 1 90 ? 15.856 11.859 6.931 1.00 61.41 90 MET A O 1
ATOM 731 N N . VAL A 1 91 ? 14.005 12.937 7.639 1.00 61.66 91 VAL A N 1
ATOM 732 C CA . VAL A 1 91 ? 14.402 14.304 7.229 1.00 61.66 91 VAL A CA 1
ATOM 733 C C . VAL A 1 91 ? 15.746 14.749 7.839 1.00 61.66 91 VAL A C 1
ATOM 735 O O . VAL A 1 91 ? 16.433 15.586 7.266 1.00 61.66 91 VAL A O 1
ATOM 738 N N . GLY A 1 92 ? 16.183 14.153 8.955 1.00 58.00 92 GLY A N 1
ATOM 739 C CA . GLY A 1 92 ? 17.482 14.444 9.582 1.00 58.00 92 GLY A CA 1
ATOM 740 C C . GLY A 1 92 ? 18.593 13.409 9.352 1.00 58.00 92 GLY A C 1
ATOM 741 O O . GLY A 1 92 ? 19.728 13.652 9.757 1.00 58.00 92 GLY A O 1
ATOM 742 N N . LYS A 1 93 ? 18.295 12.244 8.754 1.00 59.44 93 LYS A N 1
ATOM 743 C CA . LYS A 1 93 ? 19.261 11.129 8.612 1.00 59.44 93 LYS A CA 1
ATOM 744 C C . LYS A 1 93 ? 19.991 11.131 7.264 1.00 59.44 93 LYS A C 1
ATOM 746 O O . LYS A 1 93 ? 21.105 10.620 7.184 1.00 59.44 93 LYS A O 1
ATOM 751 N N . HIS A 1 94 ? 19.392 11.708 6.223 1.00 50.34 94 HIS A N 1
ATOM 752 C CA . HIS A 1 94 ? 20.015 11.858 4.910 1.00 50.34 94 HIS A CA 1
ATOM 753 C C . HIS A 1 94 ? 20.390 13.326 4.703 1.00 50.34 94 HIS A C 1
ATOM 755 O O . HIS A 1 94 ? 19.612 14.118 4.178 1.00 50.34 94 HIS A O 1
ATOM 761 N N . GLY A 1 95 ? 21.570 13.710 5.197 1.00 52.66 95 GLY A N 1
ATOM 762 C CA . GLY A 1 95 ? 22.140 15.007 4.860 1.00 52.66 95 GLY A CA 1
ATOM 763 C C . GLY A 1 95 ? 22.311 15.079 3.345 1.00 52.66 95 GLY A C 1
ATOM 764 O O . GLY A 1 95 ? 23.103 14.310 2.814 1.00 52.66 95 GLY A O 1
ATOM 765 N N . ASP A 1 96 ? 21.557 15.981 2.711 1.00 54.09 96 ASP A N 1
ATOM 766 C CA . ASP A 1 96 ? 21.617 16.393 1.295 1.00 54.09 96 ASP A CA 1
ATOM 767 C C . ASP A 1 96 ? 20.437 16.001 0.378 1.00 54.09 96 ASP A C 1
ATOM 769 O O . ASP A 1 96 ? 20.585 15.876 -0.832 1.00 54.09 96 ASP A O 1
ATOM 773 N N . MET A 1 97 ? 19.216 15.890 0.915 1.00 53.28 97 MET A N 1
ATOM 774 C CA . MET A 1 97 ? 18.011 16.121 0.102 1.00 53.28 97 MET A CA 1
ATOM 775 C C . MET A 1 97 ? 17.264 17.341 0.642 1.00 53.28 97 MET A C 1
ATOM 777 O O . MET A 1 97 ? 16.435 17.234 1.544 1.00 53.28 97 MET A O 1
ATOM 781 N N . MET A 1 98 ? 17.588 18.521 0.105 1.00 46.66 98 MET A N 1
ATOM 782 C CA . MET A 1 98 ? 16.807 19.737 0.331 1.00 46.66 98 MET A CA 1
ATOM 783 C C . MET A 1 98 ? 15.432 19.573 -0.330 1.00 46.66 98 MET A C 1
ATOM 785 O O . MET A 1 98 ? 15.247 19.913 -1.494 1.00 46.66 98 MET A O 1
ATOM 789 N N . MET A 1 99 ? 14.458 19.034 0.401 1.00 56.16 99 MET A N 1
ATOM 790 C CA . MET A 1 99 ? 13.062 19.347 0.120 1.00 56.16 99 MET A CA 1
ATOM 791 C C . MET A 1 99 ? 12.817 20.742 0.691 1.00 56.16 99 MET A C 1
ATOM 793 O O . MET A 1 99 ? 12.837 20.931 1.907 1.00 56.16 99 MET A O 1
ATOM 797 N N . ASP A 1 100 ? 12.634 21.724 -0.188 1.00 54.34 100 ASP A N 1
ATOM 798 C CA . ASP A 1 100 ? 12.103 23.039 0.166 1.00 54.34 100 ASP A CA 1
ATOM 799 C C . ASP A 1 100 ? 10.635 22.879 0.587 1.00 54.34 100 ASP A C 1
ATOM 801 O O . ASP A 1 100 ? 9.702 23.138 -0.167 1.00 54.34 100 ASP A O 1
ATOM 805 N N . THR A 1 101 ? 10.414 22.368 1.797 1.00 56.41 101 THR A N 1
ATOM 806 C CA . THR A 1 101 ? 9.124 22.469 2.478 1.00 56.41 101 THR A CA 1
ATOM 807 C C . THR A 1 101 ? 9.089 23.807 3.198 1.00 56.41 101 THR A C 1
ATOM 809 O O . THR A 1 101 ? 9.218 23.893 4.424 1.00 56.41 101 THR A O 1
ATOM 812 N N . GLY A 1 102 ? 8.967 24.873 2.412 1.00 49.31 102 GLY A N 1
ATOM 813 C CA . GLY A 1 102 ? 8.589 26.182 2.908 1.00 49.31 102 GLY A CA 1
AT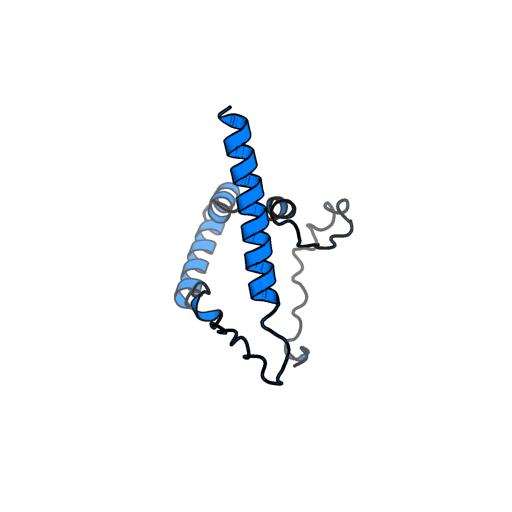OM 814 C C . GLY A 1 102 ? 7.217 26.094 3.573 1.00 49.31 102 GLY A C 1
ATOM 815 O O . GLY A 1 102 ? 6.224 25.925 2.883 1.00 49.31 102 GLY A O 1
ATOM 816 N N . ARG A 1 103 ? 7.234 26.158 4.913 1.00 53.69 103 ARG A N 1
ATOM 817 C CA . ARG A 1 103 ? 6.201 26.639 5.852 1.00 53.69 103 ARG A CA 1
ATOM 818 C C . ARG A 1 103 ? 4.742 26.491 5.413 1.00 53.69 103 ARG A C 1
ATOM 820 O O . ARG A 1 103 ? 4.335 27.214 4.527 1.00 53.69 103 ARG A O 1
ATOM 827 N N . ASP A 1 104 ? 3.984 25.677 6.156 1.00 46.31 104 ASP A N 1
ATOM 828 C CA . ASP A 1 104 ? 2.604 25.967 6.603 1.00 46.31 104 ASP A CA 1
ATOM 829 C C . ASP A 1 104 ? 2.163 24.895 7.628 1.00 46.31 104 ASP A C 1
ATOM 831 O O . ASP A 1 104 ? 1.331 24.030 7.371 1.00 46.31 104 ASP A O 1
ATOM 835 N N . THR A 1 105 ? 2.767 24.909 8.822 1.00 49.00 105 THR A N 1
ATOM 836 C CA . THR A 1 105 ? 2.508 2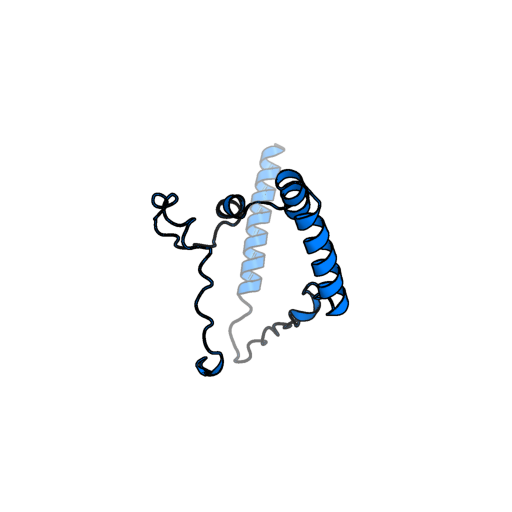3.924 9.901 1.00 49.00 105 TH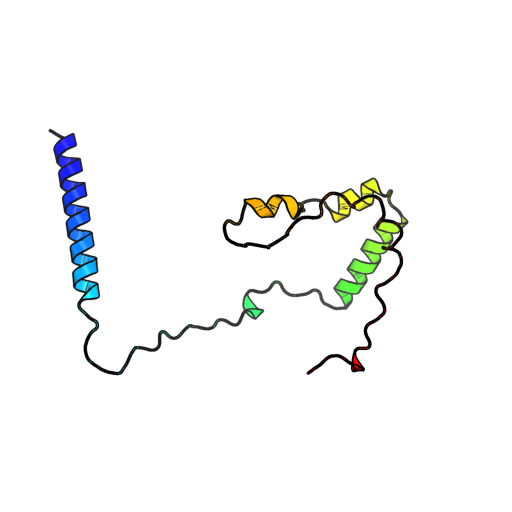R A CA 1
ATOM 837 C C . THR A 1 105 ? 1.352 24.338 10.831 1.00 49.00 105 THR A C 1
ATOM 839 O O . THR A 1 105 ? 1.205 23.795 11.920 1.00 49.00 105 THR A O 1
ATOM 842 N N . GLU A 1 106 ? 0.515 25.299 10.437 1.00 42.59 106 GLU A N 1
ATOM 843 C CA . GLU A 1 106 ? -0.499 25.907 11.321 1.00 42.59 106 GLU A CA 1
ATOM 844 C C . GLU A 1 106 ? -1.942 25.876 10.770 1.00 42.59 106 GLU A C 1
ATOM 846 O O . GLU A 1 106 ? -2.816 26.583 11.259 1.00 42.59 106 GLU A O 1
ATOM 851 N N . HIS A 1 107 ? -2.237 24.979 9.817 1.00 44.62 107 HIS A N 1
ATOM 852 C CA . HIS A 1 107 ? -3.578 24.822 9.221 1.00 44.62 107 HIS A CA 1
ATOM 853 C C . HIS A 1 107 ? -4.248 23.443 9.424 1.00 44.62 107 HIS A C 1
ATOM 855 O O . HIS A 1 107 ? -5.258 23.141 8.790 1.00 44.62 107 HIS A O 1
ATOM 861 N N . LEU A 1 108 ? -3.736 22.609 10.336 1.00 45.12 108 LEU A N 1
ATOM 862 C CA . LEU A 1 108 ? -4.091 21.183 10.446 1.00 45.12 108 LEU A CA 1
ATOM 863 C C . LEU A 1 108 ? -5.521 20.854 10.935 1.00 45.12 108 LEU A C 1
ATOM 865 O O . LEU A 1 108 ? -5.906 19.692 10.861 1.00 45.12 108 LEU A O 1
ATOM 869 N N . ASP A 1 109 ? -6.339 21.819 11.370 1.00 46.16 109 ASP A N 1
ATOM 870 C CA . ASP A 1 109 ? -7.668 21.523 11.945 1.00 46.16 109 ASP A CA 1
ATOM 871 C C . ASP A 1 109 ? -8.854 21.643 10.965 1.00 46.16 109 ASP A C 1
ATOM 873 O O . ASP A 1 109 ? -9.969 21.237 11.299 1.00 46.16 109 ASP A O 1
ATOM 877 N N . ARG A 1 110 ? -8.665 22.172 9.744 1.00 43.84 110 ARG A N 1
ATOM 878 C CA . ARG A 1 110 ? -9.777 22.391 8.785 1.00 43.84 110 ARG A CA 1
ATOM 879 C C . ARG A 1 110 ? -9.870 21.343 7.661 1.00 43.84 110 ARG A C 1
ATOM 881 O O . ARG A 1 110 ? -10.936 21.201 7.061 1.00 43.84 110 ARG A O 1
ATOM 888 N N . ASP A 1 111 ? -8.816 20.565 7.421 1.00 42.00 111 ASP A N 1
ATOM 889 C CA . ASP A 1 111 ? -8.697 19.742 6.205 1.00 42.00 111 ASP A CA 1
ATOM 890 C C . ASP A 1 111 ? -9.204 18.295 6.335 1.00 42.00 111 ASP A C 1
ATOM 892 O O . ASP A 1 111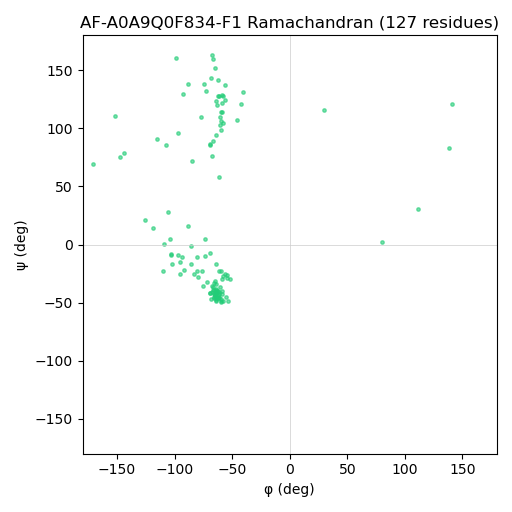 ? -9.444 17.628 5.325 1.00 42.00 111 ASP A O 1
ATOM 896 N N . TYR A 1 112 ? -9.501 17.815 7.549 1.00 48.97 112 TYR A N 1
ATOM 897 C CA . TYR A 1 112 ? -10.049 16.461 7.746 1.00 48.97 112 TYR A CA 1
ATOM 898 C C . TYR A 1 112 ? -11.406 16.241 7.060 1.00 48.97 112 TYR A C 1
ATOM 900 O O . TYR A 1 112 ? -11.757 15.108 6.734 1.00 48.97 112 TYR A O 1
ATOM 908 N N . GLN A 1 113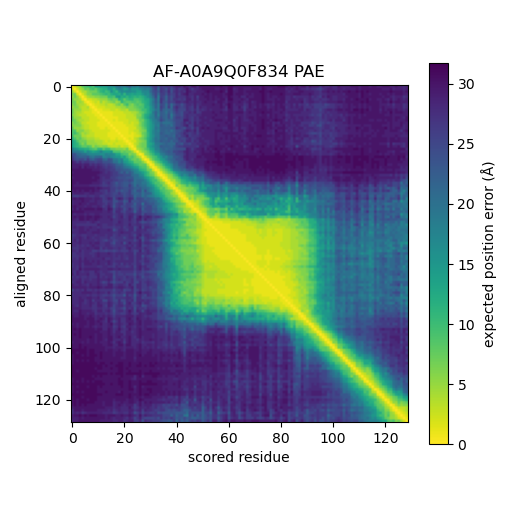 ? -12.158 17.309 6.775 1.00 45.94 113 GLN A N 1
ATOM 909 C CA . GLN A 1 113 ? -13.451 17.207 6.096 1.00 45.94 113 GLN A CA 1
ATOM 910 C C . GLN A 1 113 ? -13.333 17.182 4.562 1.00 45.94 113 GLN A C 1
ATOM 912 O O . GLN A 1 113 ? -14.274 16.771 3.883 1.00 45.94 113 GLN A O 1
ATOM 917 N N . HIS A 1 114 ? -12.184 17.579 4.001 1.00 48.56 114 HIS A N 1
ATOM 918 C CA . HIS A 1 114 ? -11.978 17.647 2.551 1.00 48.56 114 HIS A CA 1
ATOM 919 C C . HIS A 1 114 ? -11.304 16.389 1.970 1.00 48.56 114 HIS A C 1
ATOM 921 O O . HIS A 1 114 ? -11.389 16.150 0.765 1.00 48.56 114 HIS A O 1
ATOM 927 N N . HIS A 1 115 ? -10.715 15.532 2.812 1.00 48.84 115 HIS A N 1
ATOM 928 C CA . HIS A 1 115 ? -10.098 14.266 2.390 1.00 48.84 115 HIS A CA 1
ATOM 929 C C . HIS A 1 115 ? -11.092 13.151 2.008 1.00 48.84 115 HIS A C 1
ATOM 931 O O . HIS A 1 115 ? -10.683 12.160 1.412 1.00 48.84 115 HIS A O 1
ATOM 937 N N . MET A 1 116 ? -12.397 13.320 2.263 1.00 44.44 116 MET A N 1
ATOM 938 C CA . MET A 1 116 ? -13.453 12.436 1.725 1.00 44.44 116 MET A CA 1
ATOM 939 C C . MET A 1 116 ? -13.927 12.849 0.323 1.00 44.44 116 MET A C 1
ATOM 941 O O . MET A 1 116 ? -14.797 12.199 -0.259 1.00 44.44 116 MET A O 1
ATOM 945 N N . ARG A 1 117 ? -13.381 13.932 -0.242 1.00 48.91 117 ARG A N 1
ATOM 946 C CA . ARG A 1 117 ? -13.639 14.326 -1.624 1.00 48.91 117 ARG A CA 1
ATOM 947 C C . ARG A 1 117 ? -12.485 13.804 -2.469 1.00 48.91 117 ARG A C 1
ATOM 949 O O . ARG A 1 117 ? -11.425 14.419 -2.515 1.00 48.91 117 ARG A O 1
ATOM 956 N N . LEU A 1 118 ? -12.698 12.636 -3.079 1.00 51.00 118 LEU A N 1
ATOM 957 C CA . LEU A 1 118 ? -11.798 12.055 -4.077 1.00 51.00 118 LEU A CA 1
ATOM 958 C C . LEU A 1 118 ? -11.281 13.171 -5.005 1.00 51.00 118 LEU A C 1
ATOM 960 O O . LEU A 1 118 ? -12.105 13.968 -5.472 1.00 51.00 118 LEU A O 1
ATOM 964 N N . PRO A 1 119 ? -9.963 13.277 -5.260 1.00 52.03 119 PRO A N 1
ATOM 965 C CA . PRO A 1 119 ? -9.478 14.200 -6.271 1.00 52.03 119 PRO A CA 1
ATOM 966 C C . PRO A 1 119 ? -10.150 13.828 -7.592 1.00 52.03 119 PRO A C 1
ATOM 968 O O . PRO A 1 119 ? -10.172 12.657 -7.972 1.00 52.03 119 PRO A O 1
ATOM 971 N N . ASP A 1 120 ? -10.754 14.833 -8.222 1.00 57.88 120 ASP A N 1
ATOM 972 C CA . ASP A 1 120 ? -11.445 14.744 -9.505 1.00 57.88 120 ASP A CA 1
ATOM 973 C C . ASP A 1 120 ? -10.621 13.871 -10.462 1.00 57.88 120 ASP A C 1
ATOM 975 O O . ASP A 1 120 ? -9.425 14.127 -10.654 1.00 57.88 120 ASP A O 1
ATOM 979 N N . ILE A 1 121 ? -11.215 12.779 -10.957 1.00 62.22 121 ILE A N 1
ATOM 980 C CA . ILE A 1 121 ? -10.532 11.793 -11.802 1.00 62.22 121 ILE A CA 1
ATOM 981 C C . ILE A 1 121 ? -10.006 12.557 -13.014 1.00 62.22 121 ILE A C 1
ATOM 983 O O . ILE A 1 121 ? -10.778 12.950 -13.885 1.00 62.22 121 ILE A O 1
ATOM 987 N N . ARG A 1 122 ? -8.695 12.814 -13.065 1.00 62.66 122 ARG A N 1
ATOM 988 C CA . ARG A 1 122 ? -8.091 13.468 -14.226 1.00 62.66 122 ARG A CA 1
ATOM 989 C C . ARG A 1 122 ? -8.274 12.544 -15.421 1.00 62.66 122 ARG A C 1
ATOM 991 O O . ARG A 1 122 ? -7.812 11.404 -15.391 1.00 62.66 122 ARG A O 1
ATOM 998 N N . ASP A 1 123 ? -8.964 13.037 -16.444 1.00 67.81 123 ASP A N 1
ATOM 999 C CA . ASP A 1 123 ? -9.184 12.306 -17.683 1.00 67.81 123 ASP A CA 1
ATOM 1000 C C . ASP A 1 123 ? -7.830 11.979 -18.327 1.00 67.81 123 ASP A C 1
ATOM 1002 O O . ASP A 1 123 ? -7.086 12.869 -18.755 1.00 67.81 123 ASP A O 1
ATOM 1006 N N . VAL A 1 124 ? -7.510 10.684 -18.380 1.00 72.25 124 VAL A N 1
ATOM 1007 C CA . VAL A 1 124 ? -6.293 10.140 -19.001 1.00 72.25 124 VAL A CA 1
ATOM 1008 C C . VAL A 1 124 ? -6.154 10.614 -20.450 1.00 72.25 124 VAL A C 1
ATOM 1010 O O . VAL A 1 124 ? -5.033 10.764 -20.931 1.00 72.25 124 VAL A O 1
ATO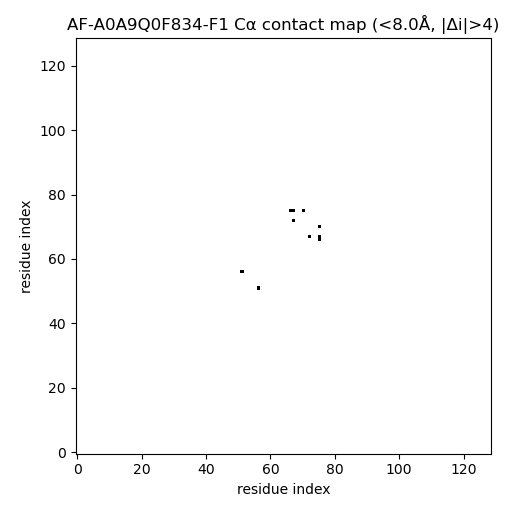M 1013 N N . ALA A 1 125 ? -7.262 10.940 -21.123 1.00 68.25 125 ALA A N 1
ATOM 1014 C CA . ALA A 1 125 ? -7.253 11.470 -22.483 1.00 68.25 125 ALA A CA 1
ATOM 1015 C C . ALA A 1 125 ? -6.568 12.845 -22.623 1.00 68.25 125 ALA A C 1
ATOM 1017 O O . ALA A 1 125 ? -6.220 13.233 -23.736 1.00 68.25 125 ALA A O 1
ATOM 1018 N N . THR A 1 126 ? -6.356 13.580 -21.525 1.00 75.88 126 THR A N 1
ATOM 1019 C CA . THR A 1 126 ? -5.704 14.907 -21.533 1.00 75.88 126 THR A CA 1
ATOM 1020 C C . THR A 1 126 ? -4.257 14.910 -21.039 1.00 75.88 126 THR A C 1
ATOM 1022 O O . THR A 1 126 ? -3.645 15.976 -20.947 1.00 75.88 126 THR A O 1
ATOM 1025 N N . ALA A 1 127 ? -3.676 13.747 -20.735 1.00 73.19 127 ALA A N 1
ATOM 1026 C CA . ALA A 1 127 ? -2.264 13.678 -20.377 1.00 73.19 127 ALA A CA 1
ATOM 1027 C C . ALA A 1 127 ? -1.376 13.902 -21.624 1.00 73.19 127 ALA A C 1
ATOM 1029 O O . ALA A 1 127 ? -1.623 13.280 -22.658 1.00 73.19 127 ALA A O 1
ATOM 1030 N N . PRO A 1 128 ? -0.354 14.776 -21.559 1.00 78.69 128 PRO A N 1
ATOM 1031 C CA . PRO A 1 128 ? 0.592 14.940 -22.660 1.00 78.69 128 PRO A CA 1
ATOM 1032 C C . PRO A 1 128 ? 1.462 13.682 -22.826 1.00 78.69 128 PRO A C 1
ATOM 1034 O O . PRO A 1 128 ? 1.825 13.053 -21.830 1.00 78.69 128 PRO A O 1
ATOM 1037 N N . PHE A 1 129 ? 1.785 13.339 -24.080 1.00 66.56 129 PHE A N 1
ATOM 1038 C CA . PHE A 1 129 ? 2.773 12.310 -24.442 1.00 66.56 129 PHE A CA 1
ATOM 1039 C C . PHE A 1 129 ? 4.194 12.875 -24.407 1.00 66.56 129 PHE A C 1
ATOM 1041 O O . PHE A 1 129 ? 4.363 14.040 -24.843 1.00 66.56 129 PHE A O 1
#

Organism: NCBI:txid218843

Secondary structure (DSSP, 8-state):
-HHHHHHHHHHHHHHHHHHHHHHHHTT--S-S-----------GGGTSPPPPPHHHHHHHHHHHHHHHHHS-HHHHHHHHHTTPPPGGGTTTTSTT--------TT-TTSGGGTTTS------GGG---

Mean predicted aligned error: 21.06 Å

Sequence (129 aa):
VKLKRKEKKRVLLSVAFSLYIHRNCQKMEGGDDAPMVQIDRKSSIENEPRTLTFDQIQYAREEAMYVVSTRSIEEALRIFTEGLEPVANMVGKHGDMMMDTGRDTEHLDRDYQHHMRLPDIRDVATAPF

Foldseek 3Di:
DVVVVVVVVVVVVVVVVVVVVVVVVVPDDDDPCDPPPPPPPDPCVVVDDDDDDPVRVVVVVVVLVVCVVPDDPVVSCCVVCPPPDDVVVVVPVDPDDPPPPPDDPDPPPPCPVVVVPPDDPPPPVPDDD

pLDDT: mean 71.4, std 18.49, range [42.0, 98.25]